Protein AF-A0A7S1PBJ8-F1 (afdb_monomer)

InterPro domains:
  IPR006153 Cation/H+ exchanger, tr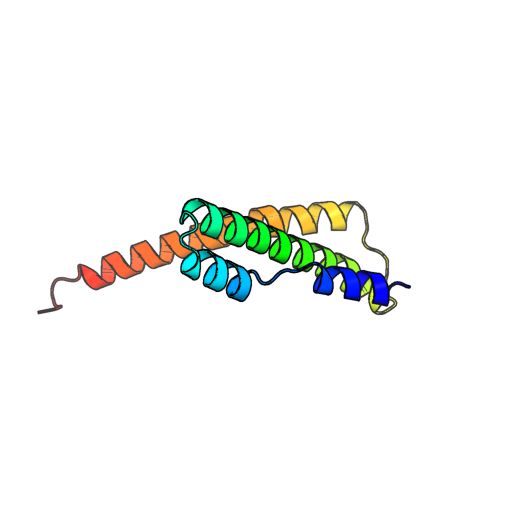ansmembrane domain [PF00999] (3-95)
  IPR018422 Cation/H+ exchanger, CPA1 family [PTHR10110] (7-105)

pLDDT: mean 92.04, std 6.48, range [56.81, 98.0]

Solvent-accessible surface area (backbone atoms only — not comparable to full-atom values): 5806 Å² total; per-residue (Å²): 110,56,57,54,55,41,49,48,21,58,66,61,38,54,81,50,67,69,57,42,53,51,39,53,78,73,69,51,59,68,69,57,44,56,49,49,51,49,50,27,53,53,35,40,54,48,18,53,48,48,31,65,57,33,49,52,33,46,72,74,50,67,74,68,49,75,64,54,52,52,50,54,46,48,46,53,71,46,46,46,58,50,50,50,53,54,50,51,53,52,50,51,55,52,51,54,54,62,72,69,41,96,72,85,119

Sequence (105 aa):
VFGAFQLSSVASATDPVAVVAMLGSLGAPKKLSSLIEGESLLNDGSAAVFFLLLKDFASGGKPPTPLNIIITTLQLAIGGPLFGVVWAAFISFWLDKIWNWPNLE

Foldseek 3Di:
DLVVQLVCLQVQQDDCVVVLVVCVVVVHDVVVSVVVVVVNVVSNLRSVLSNVQSVQVSVVHDHHDPVNSVVSCCCSVPVVVVVVVVVVVVVVVVVVVVVPDPPPD

Structure (mmCIF, N/CA/C/O backbone):
data_AF-A0A7S1PBJ8-F1
#
_entry.id   AF-A0A7S1PBJ8-F1
#
loop_
_atom_site.group_PDB
_atom_site.id
_atom_site.type_symbol
_atom_site.label_atom_id
_atom_site.label_alt_id
_atom_site.label_comp_id
_atom_site.label_asym_id
_atom_site.label_entity_id
_atom_site.label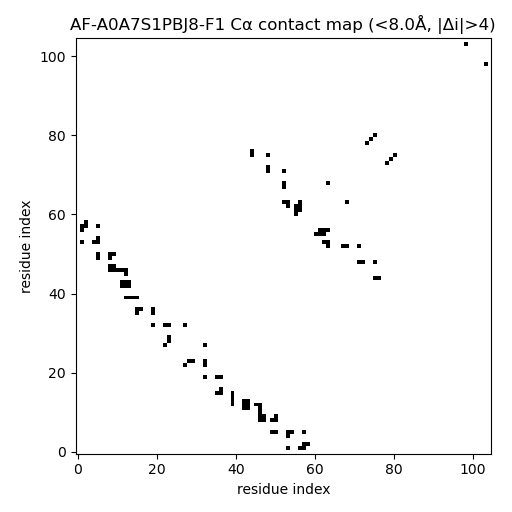_seq_id
_atom_site.pdbx_PDB_ins_code
_atom_site.Cartn_x
_atom_site.Cartn_y
_atom_site.Cartn_z
_atom_site.occupancy
_atom_site.B_iso_or_equiv
_atom_site.auth_seq_id
_atom_site.auth_comp_id
_atom_site.auth_asym_id
_atom_site.auth_atom_id
_atom_site.pdbx_PDB_model_num
ATOM 1 N N . VAL A 1 1 ? 4.751 -17.292 -18.520 1.00 78.44 1 VAL A N 1
ATOM 2 C CA . VAL A 1 1 ? 5.634 -16.884 -17.398 1.00 78.44 1 VAL A CA 1
ATOM 3 C C . VAL A 1 1 ? 5.261 -15.502 -16.866 1.00 78.44 1 VAL A C 1
ATOM 5 O O . VAL A 1 1 ? 4.879 -15.422 -15.712 1.00 78.44 1 VAL A O 1
ATOM 8 N N . PHE A 1 2 ? 5.261 -14.432 -17.670 1.00 82.88 2 PHE A N 1
ATOM 9 C CA . PHE A 1 2 ? 4.960 -13.072 -17.172 1.00 82.88 2 PHE A CA 1
ATOM 10 C C . PHE A 1 2 ? 3.541 -12.886 -16.622 1.00 82.88 2 PHE A C 1
ATOM 12 O O . PHE A 1 2 ? 3.378 -12.334 -15.539 1.00 82.88 2 PHE A O 1
ATOM 1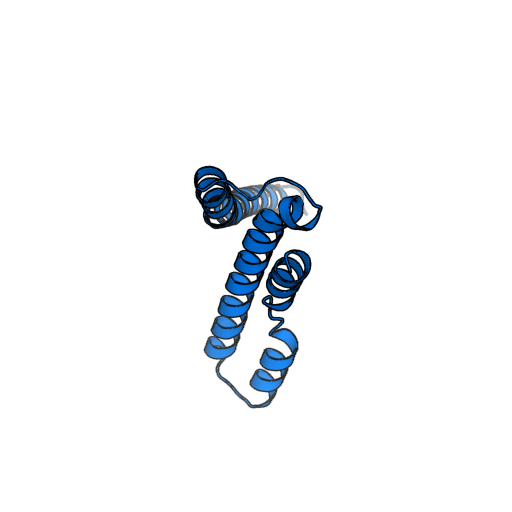9 N N . GLY A 1 3 ? 2.533 -13.456 -17.288 1.00 86.50 3 GLY A N 1
ATOM 20 C CA . GLY A 1 3 ? 1.171 -13.487 -16.744 1.00 86.50 3 GLY A CA 1
ATOM 21 C C . GLY A 1 3 ? 1.058 -14.242 -15.412 1.00 86.50 3 GLY A C 1
ATOM 22 O O . GLY A 1 3 ? 0.207 -13.904 -14.602 1.00 86.50 3 GLY A O 1
ATOM 23 N N . ALA A 1 4 ? 1.948 -15.205 -15.135 1.00 91.38 4 ALA A N 1
ATOM 24 C CA . ALA A 1 4 ? 1.967 -15.891 -13.843 1.00 91.38 4 ALA A CA 1
ATOM 25 C C . ALA A 1 4 ? 2.470 -14.966 -12.726 1.00 91.38 4 ALA A C 1
ATOM 27 O O . ALA A 1 4 ? 1.876 -14.956 -11.659 1.00 91.38 4 ALA A O 1
ATOM 28 N N . PHE A 1 5 ? 3.483 -14.128 -12.980 1.00 91.00 5 PHE A N 1
ATOM 29 C CA . PHE A 1 5 ? 3.927 -13.126 -12.002 1.00 91.00 5 PHE A CA 1
ATOM 30 C C . PHE A 1 5 ? 2.843 -12.085 -11.699 1.00 91.00 5 PHE A C 1
ATOM 32 O O . PHE A 1 5 ? 2.664 -11.709 -10.545 1.00 91.00 5 PHE A O 1
ATOM 39 N N . GLN A 1 6 ? 2.090 -11.650 -12.714 1.00 92.44 6 GLN A N 1
ATOM 40 C CA . GLN A 1 6 ? 0.969 -10.728 -12.514 1.00 92.44 6 GLN A CA 1
ATOM 41 C C . GLN A 1 6 ? -0.212 -11.396 -11.789 1.00 92.44 6 GLN A C 1
ATOM 43 O O . GLN A 1 6 ? -0.873 -10.769 -10.966 1.00 92.44 6 GLN A O 1
ATOM 48 N N . LEU A 1 7 ? -0.469 -12.681 -12.045 1.00 94.06 7 LEU A N 1
ATOM 49 C CA . LEU A 1 7 ? -1.437 -13.452 -11.266 1.00 94.06 7 LEU A CA 1
ATOM 50 C C . LEU A 1 7 ? -0.986 -13.557 -9.801 1.00 94.06 7 LEU A C 1
ATOM 52 O O . LEU A 1 7 ? -1.784 -13.322 -8.901 1.00 94.06 7 LEU A O 1
ATOM 56 N N . SER A 1 8 ? 0.296 -13.852 -9.560 1.00 93.62 8 SER A N 1
ATOM 57 C CA . SER A 1 8 ? 0.871 -13.928 -8.216 1.00 93.62 8 SER A CA 1
ATOM 58 C C . SER A 1 8 ? 0.787 -12.605 -7.462 1.00 93.62 8 SER A C 1
ATOM 60 O O . SER A 1 8 ? 0.536 -12.635 -6.265 1.00 93.62 8 SER A O 1
ATOM 62 N N . SER A 1 9 ? 0.945 -11.452 -8.127 1.00 94.44 9 SER A N 1
ATOM 63 C CA . SER A 1 9 ? 0.797 -10.161 -7.445 1.00 94.44 9 SER A CA 1
ATOM 64 C C . SER A 1 9 ? -0.619 -9.967 -6.913 1.00 94.44 9 SER A C 1
ATOM 66 O O . SER A 1 9 ? -0.779 -9.559 -5.773 1.00 94.44 9 SER A O 1
ATOM 68 N N . VAL A 1 10 ? -1.643 -10.300 -7.707 1.00 92.94 10 VAL A N 1
ATOM 69 C CA . VAL A 1 10 ? -3.047 -10.182 -7.276 1.00 92.94 10 VAL A CA 1
ATOM 70 C C . VAL A 1 10 ? -3.387 -11.234 -6.221 1.00 92.94 10 VAL A C 1
ATOM 72 O O . VAL A 1 10 ? -4.031 -10.916 -5.232 1.00 92.94 10 VAL A O 1
ATOM 75 N N . ALA A 1 11 ? -2.920 -12.471 -6.401 1.00 94.12 11 ALA A N 1
ATOM 76 C CA . ALA A 1 11 ? -3.154 -13.564 -5.459 1.00 94.12 11 ALA A CA 1
ATOM 77 C C . ALA A 1 11 ? -2.414 -13.396 -4.121 1.00 94.12 11 ALA A C 1
ATOM 79 O O . ALA A 1 11 ? -2.743 -14.089 -3.164 1.00 94.12 11 ALA A O 1
ATOM 80 N N . SER A 1 12 ? -1.408 -12.516 -4.058 1.00 93.50 12 SER A N 1
ATOM 81 C CA . SER A 1 12 ? -0.706 -12.196 -2.816 1.00 93.50 12 SER A CA 1
ATOM 82 C C . SER A 1 12 ? -1.603 -11.450 -1.839 1.00 93.50 12 SER A C 1
ATOM 84 O O . SER A 1 12 ? -1.432 -11.664 -0.649 1.00 93.50 12 SER A O 1
ATOM 86 N N . ALA A 1 13 ? -2.527 -10.605 -2.318 1.00 93.00 13 ALA A N 1
ATOM 87 C CA . ALA A 1 13 ? -3.449 -9.839 -1.480 1.00 93.00 13 ALA A CA 1
ATOM 88 C C . ALA A 1 13 ? -4.321 -10.774 -0.628 1.00 93.00 13 ALA A C 1
ATOM 90 O O . ALA A 1 13 ? -4.882 -11.753 -1.129 1.00 93.00 13 ALA A O 1
ATOM 91 N N . THR A 1 14 ? -4.428 -10.475 0.663 1.00 91.38 14 THR A N 1
ATOM 92 C CA . THR A 1 14 ? -5.176 -11.276 1.636 1.00 91.38 14 THR A CA 1
ATOM 93 C C . THR A 1 14 ? -6.399 -10.502 2.103 1.00 91.38 14 THR A C 1
ATOM 95 O O . THR A 1 14 ? -6.321 -9.302 2.345 1.00 91.38 14 THR A O 1
ATOM 98 N N . ASP A 1 15 ? -7.527 -11.188 2.283 1.00 91.31 15 ASP A N 1
ATOM 99 C CA . ASP A 1 15 ? -8.710 -10.614 2.928 1.00 91.31 15 ASP A CA 1
ATOM 100 C C . ASP A 1 15 ? -8.888 -11.257 4.315 1.00 91.31 15 ASP A C 1
ATOM 102 O O . ASP A 1 15 ? -9.198 -12.453 4.406 1.00 91.31 15 ASP A O 1
ATOM 106 N N . PRO A 1 16 ? -8.684 -10.507 5.414 1.00 91.25 16 PRO A N 1
ATOM 107 C CA . PRO A 1 16 ? -8.723 -11.064 6.750 1.00 91.25 16 PRO A CA 1
ATOM 108 C C . PRO A 1 16 ? -10.140 -11.061 7.335 1.00 91.25 16 PRO A C 1
ATOM 110 O O . PRO A 1 16 ? -10.312 -11.535 8.455 1.00 91.25 16 PRO A O 1
ATOM 113 N N . VAL A 1 17 ? -11.157 -10.539 6.635 1.00 91.94 17 VAL A N 1
ATOM 114 C CA . VAL A 1 17 ? -12.485 -10.250 7.209 1.00 91.94 17 VAL A CA 1
ATOM 115 C C . VAL A 1 17 ? -13.112 -11.483 7.865 1.00 91.94 17 VAL A C 1
ATOM 117 O O . VAL A 1 17 ? -13.560 -11.421 9.013 1.00 91.94 17 VAL A O 1
ATOM 120 N N . ALA A 1 18 ? -13.090 -12.631 7.185 1.00 93.25 18 ALA A N 1
ATOM 121 C CA . ALA A 1 18 ? -13.631 -13.876 7.733 1.00 93.25 18 ALA A CA 1
ATOM 122 C C . ALA A 1 18 ? -12.833 -14.378 8.952 1.00 93.25 18 ALA A C 1
ATOM 124 O O . ALA A 1 18 ? -13.413 -14.831 9.941 1.00 93.25 18 ALA A O 1
ATOM 125 N N . VAL A 1 19 ? -11.503 -14.262 8.902 1.00 92.88 19 VAL A N 1
ATOM 126 C CA . VAL A 1 19 ? -10.603 -14.694 9.981 1.00 92.88 19 VAL A CA 1
ATOM 127 C C . VAL A 1 19 ? -10.785 -13.814 11.216 1.00 92.88 19 VAL A C 1
ATOM 129 O O . VAL A 1 19 ? -10.904 -14.325 12.329 1.00 92.88 19 VAL A O 1
ATOM 132 N N . VAL A 1 20 ? -10.872 -12.497 11.030 1.00 94.00 20 VAL A N 1
ATOM 133 C CA . VAL A 1 20 ? -11.087 -11.521 12.102 1.00 94.00 20 VAL A CA 1
ATOM 134 C C . VAL A 1 20 ? -12.452 -11.723 12.761 1.00 94.00 20 VAL A C 1
ATOM 136 O O . VAL A 1 20 ? -12.531 -11.726 13.991 1.00 94.00 20 VAL A O 1
ATOM 139 N N . ALA A 1 21 ? -13.507 -11.971 11.977 1.00 92.31 21 ALA A N 1
ATOM 140 C CA . ALA A 1 21 ? -14.837 -12.277 12.505 1.00 92.31 21 ALA A CA 1
ATOM 141 C C . ALA A 1 21 ? -14.835 -13.556 13.363 1.00 92.31 21 ALA A C 1
ATOM 143 O O . ALA A 1 21 ? -15.378 -13.571 14.472 1.00 92.31 21 ALA A O 1
ATOM 144 N N . MET A 1 22 ? -14.167 -14.614 12.891 1.00 94.25 22 MET A N 1
ATOM 145 C CA . MET A 1 22 ? -14.028 -15.868 13.634 1.00 94.25 22 MET A CA 1
ATOM 146 C C . MET A 1 22 ? -13.222 -15.681 14.926 1.00 94.25 22 MET A C 1
ATOM 148 O O . MET A 1 22 ? -13.661 -16.122 15.989 1.00 94.25 22 MET A O 1
ATOM 152 N N . LEU A 1 23 ? -12.082 -14.989 14.875 1.00 93.25 23 LEU A N 1
ATOM 153 C CA . LEU A 1 23 ? -11.267 -14.699 16.059 1.00 93.25 23 LEU A CA 1
ATOM 154 C C . LEU A 1 23 ? -12.041 -13.889 17.106 1.00 93.25 23 LEU A C 1
ATOM 156 O O . LEU A 1 23 ? -11.939 -14.175 18.300 1.00 93.25 23 LEU A O 1
ATOM 160 N N . GLY A 1 24 ? -12.866 -12.935 16.666 1.00 90.44 24 GLY A N 1
ATOM 161 C CA . GLY A 1 24 ? -13.770 -12.199 17.547 1.00 90.44 24 GLY A CA 1
ATOM 162 C C . GLY A 1 24 ? -14.757 -13.116 18.275 1.00 90.44 24 GLY A C 1
ATOM 163 O O . GLY A 1 24 ? -14.936 -12.982 19.485 1.00 90.44 24 GLY A O 1
ATOM 164 N N . SER A 1 25 ? -15.337 -14.099 17.575 1.00 92.06 25 SER A N 1
ATOM 165 C CA . SER A 1 25 ? -16.266 -15.069 18.179 1.00 92.06 25 SER A CA 1
ATOM 166 C C . SER A 1 25 ? -15.613 -16.002 19.212 1.00 92.06 25 SER A C 1
ATOM 168 O O . SER A 1 25 ? -16.286 -16.484 20.119 1.00 92.06 25 SER A O 1
ATOM 170 N N . LEU A 1 26 ? -14.295 -16.214 19.112 1.00 93.75 26 LEU A N 1
ATOM 171 C CA . LEU A 1 26 ? -13.499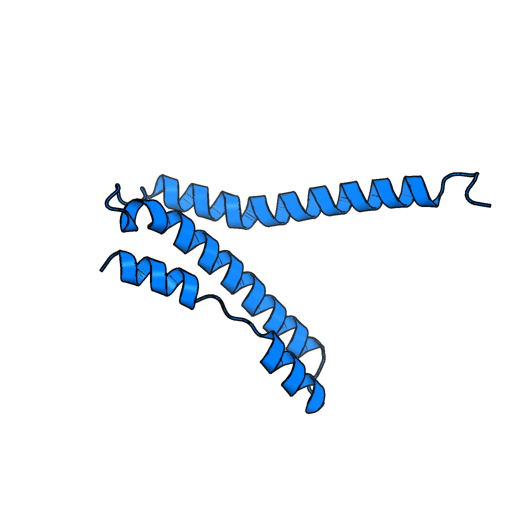 -17.043 20.026 1.00 93.75 26 LEU A CA 1
ATOM 172 C C . LEU A 1 26 ? -12.947 -16.265 21.235 1.00 93.75 26 LEU A C 1
ATOM 174 O O . LEU A 1 26 ? -12.225 -16.834 22.052 1.00 93.75 26 LEU A O 1
ATOM 178 N N . GLY A 1 27 ? -13.263 -14.971 21.361 1.00 92.38 27 GLY A N 1
ATOM 179 C CA . GLY A 1 27 ? -12.786 -14.129 22.461 1.00 92.38 27 GLY A CA 1
ATOM 180 C C . GLY A 1 27 ? -11.343 -13.640 22.301 1.00 92.38 27 GLY A C 1
ATOM 181 O O . GLY A 1 27 ? -10.702 -13.293 23.295 1.00 92.38 27 GLY A O 1
ATOM 182 N N . ALA A 1 28 ? -10.812 -13.602 21.074 1.00 93.12 28 ALA A N 1
ATOM 183 C CA . ALA A 1 28 ? -9.475 -13.076 20.828 1.00 93.12 28 ALA A CA 1
ATOM 184 C C . ALA A 1 28 ? -9.376 -11.571 21.175 1.00 93.12 28 ALA A C 1
ATOM 186 O O . ALA A 1 28 ? -10.342 -10.819 21.009 1.00 93.12 28 ALA A O 1
ATOM 187 N N . PRO A 1 29 ? -8.204 -11.080 21.622 1.00 94.12 29 PRO A N 1
ATOM 188 C CA . PRO A 1 29 ? -8.018 -9.663 21.918 1.00 94.12 29 PRO A CA 1
ATOM 189 C C . PRO A 1 29 ? -8.195 -8.789 20.670 1.00 94.12 29 PRO A C 1
ATOM 191 O O . PRO A 1 29 ? -7.619 -9.085 19.626 1.00 94.12 29 PRO A O 1
ATOM 194 N N . LYS A 1 30 ? -8.860 -7.630 20.803 1.00 91.38 30 LYS A N 1
ATOM 195 C CA . LYS A 1 30 ? -9.026 -6.650 19.704 1.00 91.38 30 LYS A CA 1
ATOM 196 C C . LYS A 1 30 ? -7.707 -6.239 19.042 1.00 91.38 30 LYS A C 1
ATOM 198 O O . LYS A 1 30 ? -7.663 -5.995 17.844 1.00 91.38 30 LYS A O 1
ATOM 203 N N . LYS A 1 31 ? -6.617 -6.201 19.817 1.00 94.56 31 LYS A N 1
ATOM 204 C CA . LYS A 1 31 ? -5.271 -5.904 19.309 1.00 94.56 31 LYS A CA 1
ATOM 205 C C . LYS A 1 31 ? -4.817 -6.906 18.241 1.00 94.56 31 LYS A C 1
ATOM 207 O O . LYS A 1 31 ? -4.123 -6.506 17.315 1.00 94.56 31 LYS A O 1
ATOM 212 N N . LEU A 1 32 ? -5.194 -8.182 18.367 1.00 94.12 32 LEU A N 1
ATOM 213 C CA . LEU A 1 32 ? -4.867 -9.204 17.373 1.00 94.12 32 LEU A CA 1
ATOM 214 C C . LEU A 1 32 ? -5.621 -8.945 16.065 1.00 94.12 32 LEU A C 1
ATOM 216 O O . LEU A 1 32 ? -5.005 -8.974 15.008 1.00 94.12 32 LEU A O 1
ATOM 220 N N . SER A 1 33 ? -6.912 -8.612 16.145 1.00 93.38 33 SER A N 1
ATOM 221 C CA . SER A 1 33 ? -7.717 -8.223 14.981 1.00 93.38 33 SER A CA 1
ATOM 222 C C . SER A 1 33 ? -7.107 -7.028 14.247 1.00 93.38 33 SER A C 1
ATOM 224 O O . SER A 1 33 ? -6.849 -7.127 13.055 1.00 93.38 33 SER A O 1
ATOM 226 N N . SER A 1 34 ? -6.767 -5.949 14.964 1.00 94.06 34 SER A N 1
ATOM 227 C CA . SER A 1 34 ? -6.153 -4.760 14.352 1.00 94.06 34 SER A CA 1
ATOM 228 C C . SER A 1 34 ? -4.771 -5.032 13.748 1.00 94.06 34 SER A C 1
ATOM 230 O O . SER A 1 34 ? -4.396 -4.393 12.771 1.00 94.06 34 SER A O 1
ATOM 232 N N . LEU A 1 35 ? -3.998 -5.966 14.315 1.00 95.50 35 LEU A N 1
ATOM 233 C CA . LEU A 1 35 ? -2.715 -6.383 13.740 1.00 95.50 35 LEU A CA 1
ATOM 234 C C . LEU A 1 35 ? -2.902 -7.137 12.421 1.00 95.50 35 LEU A C 1
ATOM 236 O O . LEU A 1 35 ? -2.192 -6.844 11.466 1.00 95.50 35 LEU A O 1
ATOM 240 N N . ILE A 1 36 ? -3.847 -8.078 12.371 1.00 95.38 36 ILE A N 1
ATOM 241 C CA . ILE A 1 36 ? -4.140 -8.856 11.160 1.00 95.38 36 ILE A CA 1
ATOM 242 C C . ILE A 1 36 ? -4.709 -7.942 10.069 1.00 95.38 36 ILE A C 1
ATOM 244 O O . ILE A 1 36 ? -4.260 -7.996 8.931 1.00 95.38 36 ILE A O 1
ATOM 248 N N . GLU A 1 37 ? -5.648 -7.057 10.413 1.00 93.94 37 GLU A N 1
ATOM 249 C CA . GLU A 1 37 ? -6.165 -6.049 9.478 1.00 93.94 37 GLU A CA 1
ATOM 250 C C . GLU A 1 37 ? -5.040 -5.162 8.932 1.00 93.94 37 GLU A C 1
ATOM 252 O O . GLU A 1 37 ? -4.981 -4.909 7.730 1.00 93.94 37 GLU A O 1
ATOM 257 N N . GLY A 1 38 ? -4.115 -4.730 9.796 1.00 93.50 38 GLY A N 1
ATOM 258 C CA . GLY A 1 38 ? -2.956 -3.936 9.398 1.00 93.50 38 GLY A CA 1
ATOM 259 C C . GLY A 1 38 ? -1.993 -4.679 8.468 1.00 93.50 38 GLY A C 1
ATOM 260 O O . GLY A 1 38 ? -1.513 -4.096 7.499 1.00 93.50 38 GLY A O 1
ATOM 261 N N . GLU A 1 39 ? -1.718 -5.956 8.732 1.00 94.69 39 GLU A N 1
ATOM 262 C CA . GLU A 1 39 ? -0.874 -6.798 7.875 1.00 94.69 39 GLU A CA 1
ATOM 263 C C . GLU A 1 39 ? -1.502 -6.997 6.493 1.00 94.69 39 GLU A C 1
ATOM 265 O O . GLU A 1 39 ? -0.841 -6.754 5.482 1.00 94.69 39 GLU A O 1
ATOM 270 N N . SER A 1 40 ? -2.802 -7.292 6.445 1.00 95.31 40 SER A N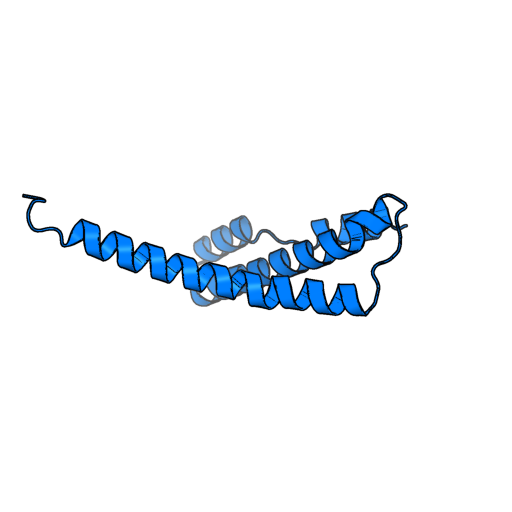 1
ATOM 271 C CA . SER A 1 40 ? -3.549 -7.399 5.192 1.00 95.31 40 SER A CA 1
ATOM 272 C C . SER A 1 40 ? -3.571 -6.094 4.398 1.00 95.31 40 SER A C 1
ATOM 274 O O . SER A 1 40 ? -3.345 -6.106 3.194 1.00 95.31 40 SER A O 1
ATOM 276 N N . LEU A 1 41 ? -3.762 -4.950 5.065 1.00 92.50 41 LEU A N 1
ATOM 277 C CA . LEU A 1 41 ? -3.714 -3.629 4.426 1.00 92.50 41 LEU A CA 1
ATOM 278 C C . LEU A 1 41 ? -2.356 -3.350 3.763 1.00 92.50 41 LEU A C 1
ATOM 280 O O . LEU A 1 41 ? -2.299 -2.825 2.648 1.00 92.50 41 LEU A O 1
ATOM 284 N N . LEU A 1 42 ? -1.249 -3.695 4.429 1.00 92.12 42 LEU A N 1
ATOM 285 C CA . LEU A 1 42 ? 0.093 -3.550 3.852 1.00 92.12 42 LEU A CA 1
ATOM 286 C C . LEU A 1 42 ? 0.320 -4.515 2.681 1.00 92.12 42 LEU A C 1
ATOM 288 O O . LEU A 1 42 ? 0.989 -4.166 1.700 1.00 92.12 42 LEU A O 1
ATOM 292 N N . ASN A 1 43 ? -0.243 -5.716 2.774 1.00 94.31 43 ASN A N 1
ATOM 293 C CA . ASN A 1 43 ? -0.171 -6.724 1.732 1.00 94.31 43 ASN A CA 1
ATOM 294 C C . ASN A 1 43 ? -0.953 -6.306 0.470 1.00 94.31 43 ASN A C 1
ATOM 296 O O . ASN A 1 43 ? -0.402 -6.365 -0.629 1.00 94.31 43 ASN A O 1
ATOM 300 N N . ASP A 1 44 ? -2.160 -5.752 0.616 1.00 94.19 44 ASP A N 1
ATOM 301 C CA . ASP A 1 44 ? -2.949 -5.184 -0.488 1.00 94.19 44 ASP A CA 1
ATOM 302 C C . ASP A 1 44 ? -2.194 -4.063 -1.216 1.00 94.19 44 ASP A C 1
ATOM 304 O O . ASP A 1 44 ? -2.119 -4.031 -2.450 1.00 94.19 44 ASP A O 1
ATOM 308 N N . GLY A 1 45 ? -1.566 -3.160 -0.454 1.00 93.00 45 GLY A N 1
ATOM 309 C CA . GLY A 1 45 ? -0.725 -2.103 -1.016 1.00 93.00 45 GLY A CA 1
ATOM 310 C C . GLY A 1 45 ? 0.456 -2.661 -1.818 1.00 93.00 45 GLY A C 1
ATOM 311 O O . GLY A 1 45 ? 0.748 -2.190 -2.919 1.00 93.00 45 GLY A O 1
ATOM 312 N N . SER A 1 46 ? 1.106 -3.706 -1.305 1.00 93.50 46 SER A N 1
ATOM 313 C CA . SER A 1 46 ? 2.230 -4.373 -1.974 1.00 93.50 46 SER A CA 1
ATOM 314 C C . SER A 1 46 ? 1.790 -5.081 -3.260 1.00 93.50 46 SER A C 1
ATOM 316 O O . SER A 1 46 ? 2.432 -4.930 -4.304 1.00 93.50 46 SER A O 1
ATOM 318 N N . ALA A 1 47 ? 0.661 -5.790 -3.220 1.00 95.12 47 ALA A N 1
ATOM 319 C CA . ALA A 1 47 ? 0.042 -6.428 -4.378 1.00 95.12 47 ALA A CA 1
ATOM 320 C C . ALA A 1 47 ? -0.244 -5.419 -5.502 1.00 95.12 47 ALA A C 1
ATOM 322 O O . ALA A 1 47 ? 0.085 -5.676 -6.665 1.00 95.12 47 ALA A O 1
ATOM 323 N N . ALA A 1 48 ? -0.775 -4.239 -5.160 1.00 94.25 48 ALA A N 1
ATOM 324 C CA . ALA A 1 48 ? -1.028 -3.163 -6.116 1.00 94.25 48 ALA A CA 1
ATOM 325 C C . ALA A 1 48 ? 0.263 -2.623 -6.760 1.00 94.25 48 ALA A C 1
ATOM 327 O O . ALA A 1 48 ? 0.304 -2.427 -7.979 1.00 94.25 48 ALA A O 1
ATOM 328 N N . VAL A 1 49 ? 1.335 -2.431 -5.978 1.00 95.12 49 VAL A N 1
ATOM 329 C CA . VAL A 1 49 ? 2.652 -2.007 -6.495 1.00 95.12 49 VAL A CA 1
ATOM 330 C C . VAL A 1 49 ? 3.179 -3.016 -7.516 1.00 95.12 49 VAL A C 1
ATOM 332 O O . VAL A 1 49 ? 3.524 -2.638 -8.638 1.00 95.12 49 VAL A O 1
ATOM 335 N N . PHE A 1 50 ? 3.204 -4.305 -7.165 1.00 94.50 50 PHE A N 1
ATOM 336 C CA . PHE A 1 50 ? 3.683 -5.352 -8.071 1.00 94.50 50 PHE A CA 1
ATOM 337 C C . PHE A 1 50 ? 2.811 -5.483 -9.318 1.00 94.50 50 PHE A C 1
ATOM 339 O O . PHE A 1 50 ? 3.343 -5.622 -10.420 1.00 94.50 50 PHE A O 1
ATOM 346 N N . PHE A 1 51 ? 1.489 -5.381 -9.173 1.00 94.75 51 PHE A N 1
ATOM 347 C CA . PHE A 1 51 ? 0.576 -5.413 -10.308 1.00 94.75 51 PHE A CA 1
ATOM 348 C C . PHE A 1 51 ? 0.885 -4.295 -11.307 1.00 94.75 51 PHE A C 1
ATOM 350 O O . PHE A 1 51 ? 1.009 -4.556 -12.504 1.00 94.75 51 PHE A O 1
ATOM 357 N N . LEU A 1 52 ? 1.059 -3.060 -10.827 1.00 94.25 52 LEU A N 1
ATOM 358 C CA . LEU A 1 52 ? 1.350 -1.906 -11.679 1.00 94.25 52 LEU A CA 1
ATOM 359 C C . LEU A 1 52 ? 2.723 -2.008 -12.353 1.00 94.25 52 LEU A C 1
ATOM 361 O O . LEU A 1 52 ? 2.840 -1.679 -13.531 1.00 94.25 52 LEU A O 1
ATOM 365 N N . LEU A 1 53 ? 3.737 -2.522 -11.653 1.00 94.31 53 LEU A N 1
ATOM 366 C CA . LEU A 1 53 ? 5.069 -2.747 -12.225 1.00 94.31 53 LEU A CA 1
ATOM 367 C C . LEU A 1 53 ? 5.078 -3.815 -13.325 1.00 94.31 53 LEU A C 1
ATOM 369 O O . LEU A 1 53 ? 5.856 -3.720 -14.275 1.00 94.31 53 LEU A O 1
ATOM 373 N N . LEU A 1 54 ? 4.237 -4.841 -13.190 1.00 93.88 54 LEU A N 1
ATOM 374 C CA . LEU A 1 54 ? 4.219 -5.993 -14.090 1.00 93.88 54 LEU A CA 1
ATOM 375 C C . LEU A 1 54 ? 3.200 -5.868 -15.226 1.00 93.88 54 LEU A C 1
ATOM 377 O O . LEU A 1 54 ? 3.346 -6.572 -16.221 1.00 93.88 54 LEU A O 1
ATOM 381 N N . LYS A 1 55 ? 2.198 -4.988 -15.115 1.00 92.69 55 LYS A N 1
ATOM 382 C CA . LYS A 1 55 ? 1.077 -4.869 -16.065 1.00 92.69 55 LYS A CA 1
ATOM 383 C C . LYS A 1 55 ? 1.521 -4.723 -17.522 1.00 92.69 55 LYS A C 1
ATOM 385 O O . LYS A 1 55 ? 1.053 -5.465 -18.390 1.00 92.69 55 LYS A O 1
ATOM 390 N N . ASP A 1 56 ? 2.423 -3.784 -17.788 1.00 89.31 56 ASP A N 1
ATOM 391 C CA . ASP A 1 56 ? 2.881 -3.507 -19.152 1.00 89.31 56 ASP A CA 1
ATOM 392 C C . ASP A 1 56 ? 3.741 -4.657 -19.681 1.00 89.31 56 ASP A C 1
ATOM 394 O O . ASP A 1 56 ? 3.603 -5.073 -20.831 1.00 89.31 56 ASP A O 1
ATOM 398 N N . PHE A 1 57 ? 4.576 -5.236 -18.817 1.00 90.38 57 PHE A N 1
ATOM 399 C CA . PHE A 1 57 ? 5.440 -6.354 -19.175 1.00 90.38 57 PHE A CA 1
ATOM 400 C C . PHE A 1 57 ? 4.648 -7.640 -19.457 1.00 90.38 57 PHE A C 1
ATOM 402 O O . PHE A 1 57 ? 4.929 -8.356 -20.417 1.00 90.38 57 PHE A O 1
ATOM 409 N N . ALA A 1 58 ? 3.603 -7.909 -18.675 1.00 91.06 58 ALA A N 1
ATOM 410 C CA . ALA A 1 58 ? 2.708 -9.044 -18.869 1.00 91.06 58 ALA A CA 1
ATOM 411 C C . ALA A 1 58 ? 1.876 -8.941 -20.160 1.00 91.06 58 ALA A C 1
ATOM 413 O O . ALA A 1 58 ? 1.494 -9.969 -20.717 1.00 91.06 58 ALA A O 1
ATOM 414 N N . SER A 1 59 ? 1.670 -7.725 -20.674 1.00 89.31 59 SER A N 1
ATOM 415 C CA . SER A 1 59 ? 0.962 -7.454 -21.934 1.00 89.31 59 SER A CA 1
ATOM 416 C C . SER A 1 59 ? 1.878 -7.486 -23.172 1.00 89.31 59 SER A C 1
ATOM 418 O O . SER A 1 59 ? 1.468 -7.070 -24.253 1.00 89.31 59 SER A O 1
ATOM 420 N N . GLY A 1 60 ? 3.124 -7.960 -23.033 1.00 88.25 60 GLY A N 1
ATOM 421 C CA . GLY A 1 60 ? 4.117 -7.999 -24.117 1.00 88.25 60 GLY A CA 1
ATOM 422 C C . GLY A 1 60 ? 4.916 -6.702 -24.292 1.00 88.25 60 GLY A C 1
ATOM 423 O O . GLY A 1 60 ? 5.637 -6.552 -25.278 1.00 88.25 60 GLY A O 1
ATOM 424 N N . GLY A 1 61 ? 4.792 -5.763 -23.352 1.00 89.44 61 GLY A N 1
ATOM 425 C CA . GLY A 1 61 ? 5.567 -4.528 -23.308 1.00 89.44 61 GLY A CA 1
ATOM 426 C C . GLY A 1 61 ? 6.989 -4.716 -22.771 1.00 89.44 61 GLY A C 1
ATOM 427 O O . GLY A 1 61 ? 7.507 -5.825 -22.636 1.00 89.44 61 GLY A O 1
ATOM 428 N N . LYS A 1 62 ? 7.651 -3.596 -22.460 1.00 90.25 62 LYS A N 1
ATOM 429 C CA . LYS A 1 62 ? 9.020 -3.595 -21.922 1.00 90.25 62 LYS A CA 1
ATOM 430 C C . LYS A 1 62 ? 9.016 -3.919 -20.421 1.00 90.25 62 LYS A C 1
ATOM 432 O O . LYS A 1 62 ? 8.092 -3.501 -19.725 1.00 90.25 62 LYS A O 1
ATOM 437 N N . PRO A 1 63 ? 10.047 -4.609 -19.904 1.00 90.25 63 PRO A N 1
ATOM 438 C CA . PRO A 1 63 ? 10.198 -4.789 -18.466 1.00 90.25 63 PRO A CA 1
ATOM 439 C C . PRO A 1 63 ? 10.399 -3.432 -17.768 1.00 90.25 63 PRO A C 1
ATOM 441 O O . PRO A 1 63 ? 10.973 -2.513 -18.369 1.00 90.25 63 PRO A O 1
ATOM 444 N N . PRO A 1 64 ? 9.962 -3.293 -16.504 1.00 91.75 64 PRO A N 1
ATOM 445 C CA . PRO A 1 64 ? 10.169 -2.067 -15.749 1.00 91.75 64 PRO A CA 1
ATOM 446 C C . PRO A 1 64 ? 11.668 -1.812 -15.551 1.00 91.75 64 PRO A C 1
ATOM 448 O O . PRO A 1 64 ? 12.442 -2.716 -15.235 1.00 91.75 64 PRO A O 1
ATOM 451 N N . THR A 1 65 ? 12.089 -0.562 -15.738 1.00 95.31 65 THR A N 1
ATOM 452 C CA . THR A 1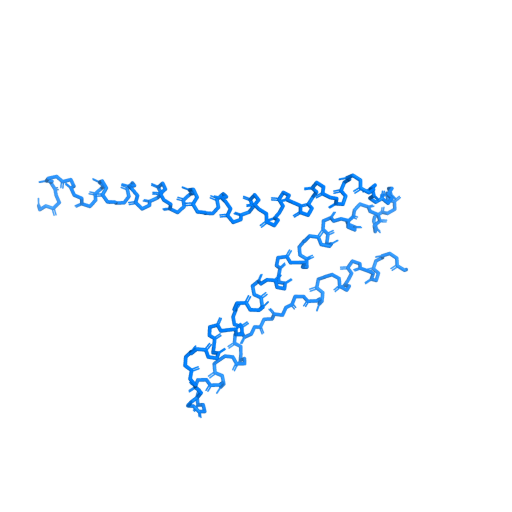 65 ? 13.473 -0.157 -15.457 1.00 95.31 65 THR A CA 1
ATOM 453 C C . THR A 1 65 ? 13.705 -0.073 -13.941 1.00 95.31 65 THR A C 1
ATOM 455 O O . THR A 1 65 ? 12.750 0.168 -13.198 1.00 95.31 65 THR A O 1
ATOM 458 N N . PRO A 1 66 ? 14.955 -0.183 -13.450 1.00 96.12 66 PRO A N 1
ATOM 459 C CA . PRO A 1 66 ? 15.254 0.009 -12.027 1.00 96.12 66 PRO A CA 1
ATOM 460 C C . PRO A 1 66 ? 14.740 1.347 -11.479 1.00 96.12 66 PRO A C 1
ATOM 462 O O . PRO A 1 66 ? 14.228 1.410 -10.363 1.00 96.12 66 PRO A O 1
ATOM 465 N N . LEU A 1 67 ? 14.807 2.407 -12.291 1.00 96.12 67 LEU A N 1
ATOM 466 C CA . LEU A 1 67 ? 14.285 3.718 -11.920 1.00 96.12 67 LEU A CA 1
ATOM 467 C C . LEU A 1 67 ? 12.756 3.701 -11.784 1.00 96.12 67 LEU A C 1
ATOM 469 O O . LEU A 1 67 ? 12.232 4.209 -10.795 1.00 96.12 67 LEU A O 1
ATOM 473 N N . ASN A 1 68 ? 12.039 3.075 -12.724 1.00 93.75 68 ASN A N 1
ATOM 474 C CA . ASN A 1 68 ? 10.584 2.921 -12.640 1.00 93.75 68 ASN A CA 1
ATOM 475 C C . ASN A 1 68 ? 10.172 2.128 -11.393 1.00 93.75 68 ASN A C 1
ATOM 477 O O . ASN A 1 68 ? 9.182 2.486 -10.760 1.00 93.75 68 ASN A O 1
ATOM 481 N N . ILE A 1 69 ? 10.927 1.088 -11.025 1.00 95.31 69 ILE A N 1
ATOM 482 C CA . ILE A 1 69 ? 10.665 0.286 -9.821 1.00 95.31 69 ILE A CA 1
ATOM 483 C C . ILE A 1 69 ? 10.754 1.159 -8.568 1.00 95.31 69 ILE A C 1
ATOM 485 O O . ILE A 1 69 ? 9.832 1.151 -7.753 1.00 95.31 69 ILE A O 1
ATOM 489 N N . ILE A 1 70 ? 11.822 1.949 -8.441 1.00 96.44 70 ILE A N 1
ATOM 490 C CA . ILE A 1 70 ? 12.033 2.832 -7.288 1.00 96.44 70 ILE A CA 1
ATOM 491 C C . ILE A 1 70 ? 10.946 3.908 -7.230 1.00 96.44 70 ILE A C 1
ATOM 493 O O . ILE A 1 70 ? 10.307 4.077 -6.195 1.00 96.44 70 ILE A O 1
ATOM 497 N N . ILE A 1 71 ? 10.701 4.607 -8.343 1.00 96.00 71 ILE A N 1
ATOM 498 C CA . ILE A 1 71 ? 9.724 5.701 -8.396 1.00 96.00 71 ILE A CA 1
ATOM 499 C C . ILE A 1 71 ? 8.316 5.189 -8.084 1.00 96.00 71 ILE A C 1
ATOM 501 O O . ILE A 1 71 ? 7.658 5.751 -7.216 1.00 96.00 71 ILE A O 1
ATOM 505 N N . THR A 1 72 ? 7.868 4.116 -8.741 1.00 94.12 72 THR A N 1
ATOM 506 C CA . THR A 1 72 ? 6.508 3.573 -8.557 1.00 94.12 72 THR A CA 1
ATOM 507 C C . THR A 1 72 ? 6.300 3.087 -7.125 1.00 94.12 72 THR A C 1
ATOM 509 O O . THR A 1 72 ? 5.282 3.396 -6.509 1.00 94.12 72 THR A O 1
ATOM 512 N N . THR A 1 73 ? 7.289 2.382 -6.564 1.00 94.88 73 THR A N 1
ATOM 513 C CA . THR A 1 73 ? 7.234 1.910 -5.173 1.00 94.88 73 THR A CA 1
ATOM 514 C C . THR A 1 73 ? 7.157 3.081 -4.197 1.00 94.88 73 THR A C 1
ATOM 516 O O . THR A 1 73 ? 6.284 3.090 -3.338 1.00 94.88 73 THR A O 1
ATOM 519 N N . LEU A 1 74 ? 8.011 4.102 -4.341 1.00 96.12 74 LEU A N 1
ATOM 520 C CA . LEU A 1 74 ? 7.998 5.273 -3.455 1.00 96.12 74 LEU A CA 1
ATOM 521 C C . LEU A 1 74 ? 6.714 6.099 -3.597 1.00 96.12 74 LEU A C 1
ATOM 523 O O . LEU A 1 74 ? 6.145 6.529 -2.595 1.00 96.12 74 LEU A O 1
ATOM 527 N N . GLN A 1 75 ? 6.237 6.306 -4.826 1.00 95.31 75 GLN A N 1
ATOM 528 C CA . GLN A 1 75 ? 5.003 7.044 -5.093 1.00 95.31 75 GLN A CA 1
ATOM 529 C C . GLN A 1 75 ? 3.791 6.380 -4.441 1.00 95.31 75 GLN A C 1
ATOM 531 O O . GLN A 1 75 ? 2.974 7.075 -3.850 1.00 95.31 75 GLN A O 1
ATOM 536 N N . LEU A 1 76 ? 3.674 5.055 -4.505 1.00 94.38 76 LEU A N 1
ATOM 537 C CA . LEU A 1 76 ? 2.543 4.346 -3.907 1.00 94.38 76 LEU A CA 1
ATOM 538 C C . LEU A 1 76 ? 2.705 4.179 -2.391 1.00 94.38 76 LEU A C 1
ATOM 540 O O . LEU A 1 76 ? 1.760 4.450 -1.654 1.00 94.38 76 LEU A O 1
ATOM 544 N N . ALA A 1 77 ? 3.901 3.813 -1.918 1.00 93.12 77 ALA A N 1
ATOM 545 C CA . ALA A 1 77 ? 4.164 3.581 -0.497 1.00 93.12 77 ALA A CA 1
ATOM 546 C C . ALA A 1 77 ? 4.100 4.862 0.347 1.00 93.12 77 ALA A C 1
ATOM 548 O O . ALA A 1 77 ? 3.708 4.807 1.508 1.00 93.12 77 ALA A O 1
ATOM 549 N N . ILE A 1 78 ? 4.485 6.011 -0.217 1.00 95.00 78 ILE A N 1
ATOM 550 C CA . ILE A 1 78 ? 4.499 7.295 0.499 1.00 95.00 78 ILE A CA 1
ATOM 551 C C . ILE A 1 78 ? 3.373 8.196 0.005 1.00 95.00 78 ILE A C 1
ATOM 553 O O . ILE A 1 78 ? 2.618 8.738 0.808 1.00 95.00 78 ILE A O 1
ATOM 557 N N . GLY A 1 79 ? 3.245 8.358 -1.312 1.00 95.06 79 GLY A N 1
ATOM 558 C CA . GLY A 1 79 ? 2.266 9.267 -1.904 1.00 95.06 79 GLY A CA 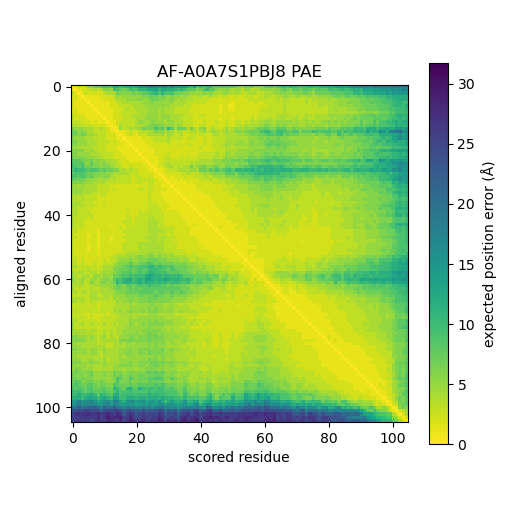1
ATOM 559 C C . GLY A 1 79 ? 0.825 8.854 -1.619 1.00 95.06 79 GLY A C 1
ATOM 560 O O . GLY A 1 79 ? 0.010 9.729 -1.349 1.00 95.06 79 GLY A O 1
ATOM 561 N N . GLY A 1 80 ? 0.520 7.552 -1.587 1.00 92.50 80 GLY A N 1
ATOM 562 C CA . GLY A 1 80 ? -0.806 7.043 -1.221 1.00 92.50 80 GLY A CA 1
ATOM 563 C C . GLY A 1 80 ? -1.221 7.444 0.202 1.00 92.50 80 GLY A C 1
ATOM 564 O O . GLY A 1 80 ? -2.191 8.191 0.357 1.00 92.50 80 GLY A O 1
ATOM 565 N N . PRO A 1 81 ? -0.480 7.021 1.246 1.00 93.81 81 PRO A N 1
ATOM 566 C CA . PRO A 1 81 ? -0.770 7.412 2.624 1.00 93.81 81 PRO A CA 1
ATOM 567 C C . PRO A 1 81 ? -0.746 8.926 2.843 1.00 93.81 81 PRO A C 1
ATOM 569 O O . PRO A 1 81 ? -1.634 9.460 3.504 1.00 93.81 81 PRO A O 1
ATOM 572 N N . LEU A 1 82 ? 0.227 9.634 2.259 1.00 96.69 82 LEU A N 1
ATOM 573 C CA . LEU A 1 82 ? 0.322 11.089 2.374 1.00 96.69 82 LEU A CA 1
ATOM 574 C C . LEU A 1 82 ? -0.914 11.777 1.786 1.00 96.69 82 LEU A C 1
ATOM 576 O O . LEU A 1 82 ? -1.501 12.640 2.436 1.00 96.69 82 LEU A O 1
ATOM 580 N N . PHE A 1 83 ? -1.334 11.374 0.585 1.00 96.38 83 PHE A N 1
ATOM 581 C CA . PHE A 1 83 ? -2.542 11.890 -0.052 1.00 96.38 83 PHE A CA 1
ATOM 582 C C . PHE A 1 83 ? -3.784 11.601 0.797 1.00 96.38 83 PHE A C 1
ATOM 584 O O . PHE A 1 83 ? -4.594 12.499 1.020 1.00 96.38 83 PHE A O 1
ATOM 591 N N . GLY A 1 84 ? -3.895 10.384 1.338 1.00 95.56 84 GLY A N 1
ATOM 592 C CA . GLY A 1 84 ? -4.977 9.999 2.242 1.00 95.56 84 GLY A CA 1
ATOM 593 C C . GLY A 1 84 ? -5.046 10.873 3.496 1.00 95.56 84 GLY A C 1
ATOM 594 O O . GLY A 1 84 ? -6.116 11.373 3.828 1.00 95.56 84 GLY A O 1
ATOM 595 N N . VAL A 1 85 ? -3.913 11.124 4.158 1.00 97.12 85 VAL A N 1
ATOM 596 C CA . VAL A 1 85 ? -3.843 11.981 5.355 1.00 97.12 85 VAL A CA 1
ATOM 597 C C . VAL A 1 85 ? -4.205 13.430 5.032 1.00 97.12 85 VAL A C 1
ATOM 599 O O . VAL A 1 85 ? -4.985 14.040 5.762 1.00 97.12 85 VAL A O 1
ATOM 602 N N . VAL A 1 86 ? -3.679 13.980 3.933 1.00 98.00 86 VAL A N 1
ATOM 603 C CA . VAL A 1 86 ? -3.997 15.349 3.493 1.00 98.00 86 VAL A CA 1
ATOM 604 C C . VAL A 1 86 ? -5.493 15.493 3.223 1.00 98.00 86 VAL A C 1
ATOM 606 O O . VAL A 1 86 ? -6.115 16.454 3.677 1.00 98.00 86 VAL A O 1
ATOM 609 N N . TRP A 1 87 ? -6.087 14.526 2.521 1.00 97.94 87 TRP A N 1
ATOM 610 C CA . TRP A 1 87 ? -7.506 14.562 2.188 1.00 97.94 87 TRP A CA 1
ATOM 611 C C . TRP A 1 87 ? -8.400 14.342 3.411 1.00 97.94 87 TRP A C 1
ATOM 613 O O . TRP A 1 87 ? -9.402 15.036 3.568 1.00 97.94 87 TRP A O 1
ATOM 623 N N . ALA A 1 88 ? -8.010 13.443 4.318 1.00 97.44 88 ALA A N 1
ATOM 624 C CA . ALA A 1 88 ? -8.701 13.243 5.586 1.00 97.44 88 ALA A CA 1
ATOM 625 C C . ALA A 1 88 ? -8.702 14.528 6.426 1.00 97.44 88 ALA A C 1
ATOM 627 O O . ALA A 1 88 ? -9.754 14.940 6.903 1.00 97.44 88 ALA A O 1
ATOM 628 N N . ALA A 1 89 ? -7.560 15.211 6.544 1.00 97.44 89 ALA A N 1
ATOM 629 C CA . ALA A 1 89 ? -7.470 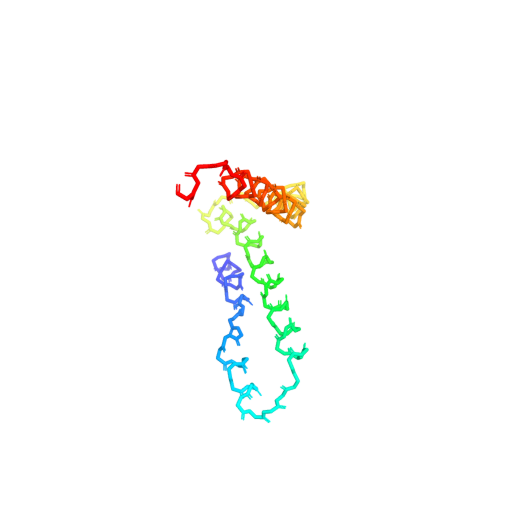16.481 7.261 1.00 97.44 89 ALA A CA 1
ATOM 630 C C . ALA A 1 89 ? -8.334 17.577 6.615 1.00 97.44 89 ALA A C 1
ATOM 632 O O . ALA A 1 89 ? -9.032 18.307 7.319 1.00 97.44 89 ALA A O 1
ATOM 633 N N . PHE A 1 90 ? -8.322 17.671 5.280 1.00 97.62 90 PHE A N 1
ATOM 634 C CA . PHE A 1 90 ? -9.154 18.619 4.540 1.00 97.62 90 PHE A CA 1
ATOM 635 C C . PHE A 1 90 ? -10.651 18.375 4.772 1.00 97.62 90 PHE A C 1
ATOM 637 O O . PHE A 1 90 ? -11.380 19.316 5.085 1.00 97.62 90 PHE A O 1
ATOM 644 N N . ILE A 1 91 ? -11.105 17.123 4.654 1.00 97.00 91 ILE A N 1
ATOM 645 C CA . ILE A 1 91 ? -12.508 16.761 4.884 1.00 97.00 91 ILE A CA 1
ATOM 646 C C . ILE A 1 91 ? -12.902 17.040 6.333 1.00 97.00 91 ILE A C 1
ATOM 648 O O . ILE A 1 91 ? -13.937 17.663 6.546 1.00 97.00 91 ILE A O 1
ATOM 652 N N . SER A 1 92 ? -12.092 16.637 7.316 1.00 96.44 92 SER A N 1
ATOM 653 C CA . SER A 1 92 ? -12.387 16.893 8.731 1.00 96.44 92 SER A CA 1
ATOM 654 C C . SER A 1 92 ? -12.549 18.387 9.008 1.00 96.44 92 SER A C 1
ATOM 656 O O . SER A 1 92 ? -13.553 18.795 9.582 1.00 96.44 92 SER A O 1
ATOM 658 N N . PHE A 1 93 ? -11.639 19.222 8.494 1.00 95.50 93 PHE A N 1
ATOM 659 C CA . PHE A 1 93 ? -11.758 20.679 8.599 1.00 95.50 93 PHE A CA 1
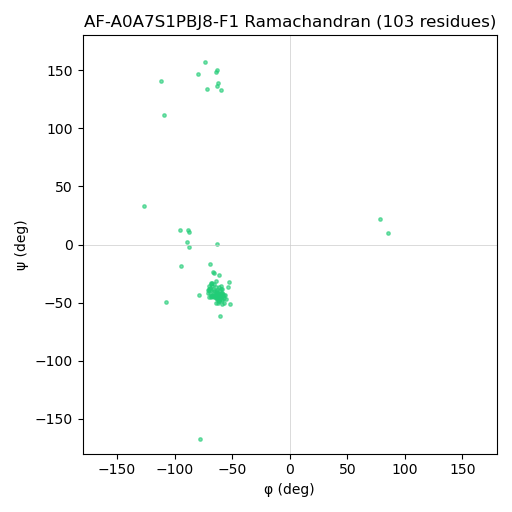ATOM 660 C C . PHE A 1 93 ? -13.050 21.213 7.962 1.00 95.50 93 PHE A C 1
ATOM 662 O O . PHE A 1 93 ? -13.700 22.114 8.497 1.00 95.50 93 PHE A O 1
ATOM 669 N N . TRP A 1 94 ? -13.425 20.680 6.799 1.00 95.50 94 TRP A N 1
ATOM 670 C CA . TRP A 1 94 ? -14.622 21.115 6.088 1.00 95.50 94 TRP A CA 1
ATOM 671 C C . TRP A 1 94 ? -15.907 20.715 6.824 1.00 95.50 94 TRP A C 1
ATOM 673 O O . TRP A 1 94 ? -16.817 21.535 6.953 1.00 95.50 94 TRP A O 1
ATOM 683 N N . LEU A 1 95 ? -15.955 19.494 7.364 1.00 95.12 95 LEU A N 1
ATOM 684 C CA . LEU A 1 95 ? -17.063 18.996 8.180 1.00 95.12 95 LEU A CA 1
ATOM 685 C C . LEU A 1 95 ? -17.217 19.801 9.473 1.00 95.12 95 LEU A C 1
ATOM 687 O O . LEU A 1 95 ? -18.330 20.224 9.783 1.00 95.12 95 LEU A O 1
ATOM 691 N N . ASP A 1 96 ? -16.116 20.099 10.164 1.00 92.31 96 ASP A N 1
ATOM 692 C CA . ASP A 1 96 ? -16.131 20.938 11.366 1.00 92.31 96 ASP A CA 1
ATOM 693 C C . ASP A 1 96 ? -16.694 22.331 11.063 1.00 92.31 96 ASP A C 1
ATOM 695 O O . ASP A 1 96 ? -17.449 22.897 11.855 1.00 92.31 96 ASP A O 1
ATOM 699 N N . LYS A 1 97 ? -16.369 22.897 9.896 1.00 90.94 97 LYS A N 1
ATOM 700 C CA . LYS A 1 97 ? -16.877 24.213 9.492 1.00 90.94 97 LYS A CA 1
ATOM 701 C C . LYS A 1 97 ? -18.376 24.204 9.190 1.00 90.94 97 LYS A C 1
ATOM 703 O O . LYS A 1 97 ? -19.050 25.182 9.501 1.00 90.94 97 LYS A O 1
ATOM 708 N N . ILE A 1 98 ? -18.889 23.130 8.589 1.00 91.69 98 ILE A N 1
ATOM 709 C CA . ILE A 1 98 ? -20.322 22.974 8.305 1.00 91.69 98 ILE A CA 1
ATOM 710 C C . ILE A 1 98 ? -21.103 22.756 9.600 1.00 91.69 98 ILE A C 1
ATOM 712 O O . ILE A 1 98 ? -22.140 23.380 9.796 1.00 91.69 98 ILE A O 1
ATOM 716 N N . TRP A 1 99 ? -20.607 21.892 10.484 1.00 86.00 99 TRP A N 1
ATOM 717 C CA . TRP A 1 99 ? -21.299 21.549 11.725 1.00 86.00 99 TRP A CA 1
ATOM 718 C C . TRP A 1 99 ? -21.368 22.725 12.709 1.00 86.00 99 TRP A C 1
ATOM 720 O O . TRP A 1 99 ? -22.354 22.881 13.418 1.00 86.00 99 TRP A O 1
ATOM 730 N N . ASN A 1 100 ? -20.350 23.590 12.722 1.00 84.75 100 ASN A N 1
ATOM 731 C CA . ASN A 1 100 ? -20.301 24.769 13.592 1.00 84.75 100 ASN A CA 1
ATOM 732 C C . ASN A 1 100 ? -20.945 26.030 12.976 1.00 84.75 100 ASN A C 1
ATOM 734 O O . ASN A 1 100 ? -20.730 27.136 13.481 1.00 84.75 100 ASN A O 1
ATOM 738 N N . TRP A 1 101 ? -21.696 25.919 11.873 1.00 78.75 101 TRP A N 1
ATOM 739 C CA . TRP A 1 101 ? -22.361 27.084 11.280 1.00 78.75 101 TRP A CA 1
ATOM 740 C C . TRP A 1 101 ? -23.550 27.531 12.165 1.00 78.75 101 TRP A C 1
ATOM 742 O O . TRP A 1 101 ? -24.355 26.682 12.542 1.00 78.75 101 TRP A O 1
ATOM 752 N N . PRO A 1 102 ? -23.726 28.838 12.468 1.00 73.06 102 PRO A N 1
ATOM 753 C CA . PRO A 1 102 ? -24.661 29.341 13.489 1.00 73.06 102 PRO A CA 1
ATOM 754 C C . PRO A 1 102 ? -26.160 29.088 13.267 1.00 73.06 102 PRO A C 1
ATOM 756 O O . PRO A 1 102 ? -26.954 29.538 14.082 1.00 73.06 102 PRO A O 1
ATOM 759 N N . ASN A 1 103 ? -26.560 28.429 12.177 1.00 66.69 103 ASN A N 1
ATOM 760 C CA . ASN A 1 103 ? -27.954 28.345 11.727 1.00 66.69 103 ASN A CA 1
ATOM 761 C C . ASN A 1 103 ? -28.419 26.888 11.509 1.00 66.69 103 ASN A C 1
ATOM 763 O O . ASN A 1 103 ? -29.177 26.626 10.578 1.00 66.69 103 ASN A O 1
ATOM 767 N N . LEU A 1 104 ? -27.914 25.932 12.299 1.00 62.06 104 LEU A N 1
ATOM 768 C CA . LEU A 1 104 ? -28.406 24.541 12.312 1.00 62.06 104 LEU A CA 1
ATOM 769 C C . LEU A 1 104 ? -29.453 24.271 13.415 1.00 62.06 104 LEU A C 1
ATOM 771 O O . LEU A 1 104 ? -29.793 23.112 13.651 1.00 62.06 104 LEU A O 1
ATOM 775 N N . GLU A 1 105 ? -29.985 25.327 14.042 1.00 56.81 105 GLU A N 1
ATOM 776 C CA . GLU A 1 105 ? -31.272 25.308 14.760 1.00 56.81 105 GLU A CA 1
ATOM 777 C C . GLU A 1 105 ? -32.383 25.907 13.889 1.00 56.81 105 GLU A C 1
ATOM 779 O O . GLU A 1 105 ? -32.135 26.967 13.262 1.00 56.81 105 GLU A O 1
#

Radius of gyration: 19.8 Å; Cα contacts (8 Å, |Δi|>4): 66; chains: 1; bounding box: 46×46×47 Å

Mean predicted aligned error: 5.5 Å

Organism: NCBI:txid1169539

Secondary structure (DSSP, 8-state):
-HHHHHHHHHHH----HHHHHHHHHTT--HHHHHHHHHHHHHHHHHHHHHHHHHHHHHTT-PPPPHHHHHHHHHIIIIIHHHHHHHHHHHHHHHHHHHHT-TT--